Protein AF-A0AAF0Q3Y9-F1 (afdb_monomer_lite)

Secondary structure (DSSP, 8-state):
--TT--------PPPTTGGGS-HHHHHHHHHHHHHH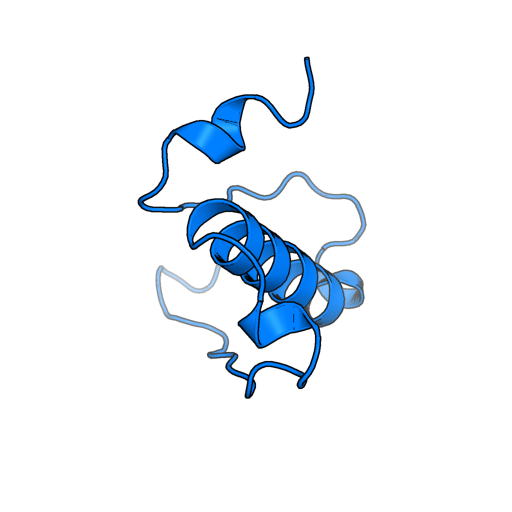HHHHHHTT-------S-GGGGGTT-

Foldseek 3Di:
DPPPDDPDDDDDDDDPVSVPDDPVVVVVVVVVVVCVVCVVVCVVPDDDDDDPDPVVVVVDD

InterPro domains:
  IPR041373 Reverse transcriptase, RNase H-like domain [PF17917] (4-59)
  IPR043502 DNA/RNA polymerase superfamily [SSF56672] (1-59)

Radius of gyration: 13.21 Å; chains: 1; bounding box: 28×20×31 Å

Stru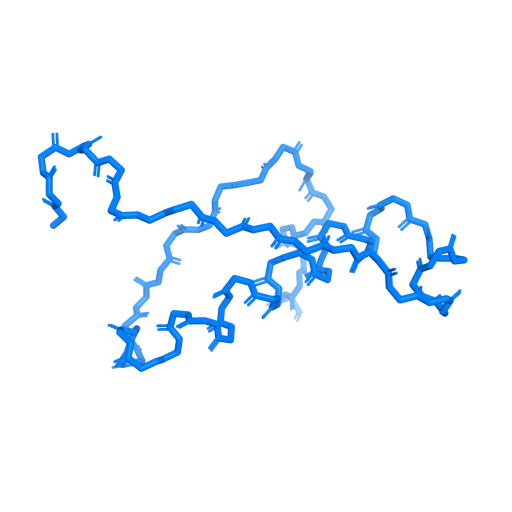cture (mmCIF, N/CA/C/O backbone):
data_AF-A0AAF0Q3Y9-F1
#
_entry.id   AF-A0AAF0Q3Y9-F1
#
loop_
_atom_site.group_PDB
_atom_site.id
_atom_site.type_symbol
_atom_site.label_atom_id
_atom_site.label_alt_id
_atom_site.label_comp_id
_atom_site.label_asym_id
_atom_site.label_entity_id
_atom_site.label_seq_id
_atom_site.pdbx_PDB_ins_code
_atom_site.Cartn_x
_atom_site.Cartn_y
_atom_site.Cartn_z
_atom_site.occupancy
_atom_site.B_iso_or_equiv
_atom_site.auth_seq_id
_atom_site.auth_comp_id
_atom_site.auth_asym_id
_atom_site.auth_atom_id
_atom_site.pdbx_PDB_model_num
ATOM 1 N N . MET A 1 1 ? -11.676 7.226 15.003 1.00 60.62 1 MET A N 1
ATOM 2 C CA . MET A 1 1 ? -10.321 7.597 14.526 1.00 60.62 1 MET A CA 1
ATOM 3 C C . MET A 1 1 ? -9.603 8.328 15.651 1.00 60.62 1 MET A C 1
ATOM 5 O O . MET A 1 1 ? -10.267 9.103 16.323 1.00 60.62 1 MET A O 1
ATOM 9 N N . GLN A 1 2 ? -8.315 8.064 15.900 1.00 67.38 2 GLN A N 1
ATOM 10 C CA . GLN A 1 2 ? -7.551 8.601 17.045 1.00 67.38 2 GLN A CA 1
ATOM 11 C C . GLN A 1 2 ? -7.311 10.127 16.962 1.00 67.38 2 GLN A C 1
ATOM 13 O O . GLN A 1 2 ? -6.173 10.553 16.855 1.00 67.38 2 GLN A O 1
ATOM 18 N N . GLU A 1 3 ? -8.351 10.969 16.977 1.00 82.44 3 GLU A N 1
ATOM 19 C CA . GLU A 1 3 ? -8.229 12.445 17.046 1.00 82.44 3 GLU A CA 1
ATOM 20 C C . GLU A 1 3 ? -7.295 13.062 15.979 1.00 82.44 3 GLU A C 1
ATOM 22 O O . GLU A 1 3 ? -6.606 14.046 16.230 1.00 82.44 3 GLU A O 1
ATOM 27 N N . GLY A 1 4 ? -7.207 12.454 14.790 1.00 79.69 4 GLY A N 1
ATOM 28 C CA . GLY A 1 4 ? -6.283 12.890 13.732 1.00 79.69 4 GLY A CA 1
ATOM 29 C C . GLY A 1 4 ? -4.814 12.489 13.933 1.00 79.69 4 GLY A C 1
ATOM 30 O O . GLY A 1 4 ? -3.968 12.857 13.122 1.00 79.69 4 GLY A O 1
ATOM 31 N N . LYS A 1 5 ? -4.489 11.713 14.972 1.00 84.62 5 LYS A N 1
ATOM 32 C CA . LYS A 1 5 ? -3.154 11.146 15.198 1.00 84.62 5 LYS A CA 1
ATOM 33 C C . LYS A 1 5 ? -2.935 9.923 14.314 1.00 84.62 5 LYS A C 1
ATOM 35 O O . LYS A 1 5 ? -3.829 9.094 14.126 1.00 84.62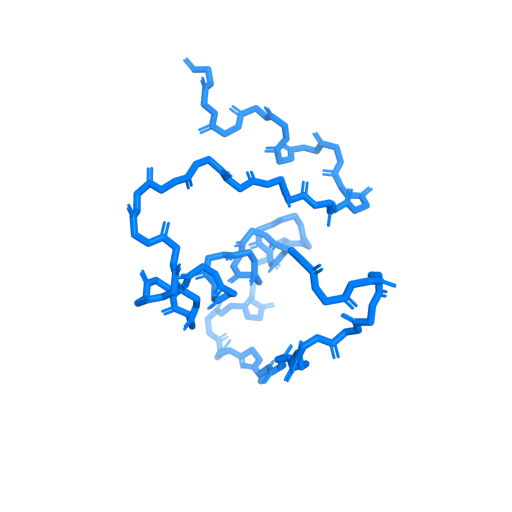 5 LYS A O 1
ATOM 40 N N . VAL A 1 6 ? -1.718 9.808 13.788 1.00 84.25 6 VAL A N 1
ATOM 41 C CA . VAL A 1 6 ? -1.315 8.661 12.975 1.00 84.25 6 VAL A CA 1
ATOM 42 C C . VAL A 1 6 ? -1.192 7.424 13.858 1.00 84.25 6 VAL A C 1
ATOM 44 O O . VAL A 1 6 ? -0.494 7.441 14.868 1.00 84.25 6 VAL A O 1
ATOM 47 N N . ILE A 1 7 ? -1.872 6.356 13.447 1.00 86.12 7 ILE A N 1
ATOM 48 C CA . ILE A 1 7 ? -1.938 5.087 14.181 1.00 86.12 7 ILE A CA 1
ATOM 49 C C . ILE A 1 7 ? -0.723 4.208 13.856 1.00 86.12 7 ILE A C 1
ATOM 51 O O . ILE A 1 7 ? -0.162 3.555 14.731 1.00 86.12 7 ILE A O 1
ATOM 55 N N . PHE A 1 8 ? -0.320 4.176 12.582 1.00 86.81 8 PHE A N 1
ATOM 56 C CA . PHE A 1 8 ? 0.755 3.316 12.097 1.00 86.81 8 PHE A CA 1
ATOM 57 C C . PHE A 1 8 ? 1.324 3.831 10.773 1.00 86.81 8 PHE A C 1
ATOM 59 O O . PHE A 1 8 ? 0.590 4.337 9.922 1.00 86.81 8 PHE A O 1
ATOM 66 N N . TYR A 1 9 ? 2.632 3.647 10.598 1.00 89.44 9 TYR A N 1
ATOM 67 C CA . TYR A 1 9 ? 3.345 3.900 9.351 1.00 89.44 9 TYR A CA 1
ATOM 68 C C . TYR A 1 9 ? 3.811 2.574 8.759 1.00 89.44 9 TYR A C 1
ATOM 70 O O . TYR A 1 9 ? 4.395 1.748 9.458 1.00 89.44 9 TYR A O 1
ATOM 78 N N . ALA A 1 10 ? 3.586 2.389 7.460 1.00 89.25 10 ALA A N 1
ATOM 79 C CA . ALA A 1 10 ? 3.965 1.183 6.738 1.00 89.25 10 ALA A CA 1
ATOM 80 C C . ALA A 1 10 ? 4.789 1.545 5.506 1.00 89.25 10 ALA A C 1
ATOM 82 O O . ALA A 1 10 ? 4.392 2.404 4.722 1.00 89.25 10 ALA A O 1
ATOM 83 N N . SER A 1 11 ? 5.900 0.849 5.292 1.00 90.31 11 SER A N 1
ATOM 84 C CA . SER A 1 11 ? 6.661 0.929 4.048 1.00 90.31 11 SER A CA 1
ATOM 85 C C . SER A 1 11 ? 7.312 -0.417 3.747 1.00 90.31 11 SER A C 1
ATOM 87 O O . SER A 1 11 ? 7.527 -1.241 4.639 1.00 90.31 11 SER A O 1
ATOM 89 N N . ARG A 1 12 ? 7.600 -0.674 2.469 1.00 91.88 12 ARG A N 1
ATOM 90 C CA . ARG A 1 12 ? 8.346 -1.861 2.043 1.00 91.88 12 ARG A CA 1
ATOM 91 C C . ARG A 1 12 ? 9.198 -1.559 0.822 1.00 91.88 12 ARG A C 1
ATOM 93 O O . ARG A 1 12 ? 8.878 -0.664 0.045 1.00 91.88 12 ARG A O 1
ATOM 100 N N . LYS A 1 13 ? 10.249 -2.355 0.626 1.00 92.31 13 LYS A N 1
ATOM 101 C CA . LYS A 1 13 ? 11.013 -2.351 -0.625 1.00 92.31 13 LYS A CA 1
ATOM 102 C C . LYS A 1 13 ? 10.180 -2.960 -1.757 1.00 92.31 13 LYS A C 1
ATOM 104 O O . LYS A 1 13 ? 9.401 -3.894 -1.534 1.00 92.31 13 LYS A O 1
ATOM 109 N N . LEU A 1 14 ? 10.381 -2.433 -2.961 1.00 92.12 14 LEU A N 1
ATOM 110 C CA . LEU A 1 14 ? 9.819 -2.994 -4.184 1.00 92.12 14 LEU A CA 1
ATOM 111 C C . LEU A 1 14 ? 10.459 -4.349 -4.476 1.00 92.12 14 LEU A C 1
ATOM 113 O O . LEU A 1 14 ? 11.659 -4.551 -4.272 1.00 92.12 14 LEU A O 1
ATOM 117 N N . LYS A 1 15 ? 9.644 -5.290 -4.943 1.00 91.25 15 LYS A N 1
ATOM 118 C CA . LYS A 1 15 ? 10.126 -6.576 -5.441 1.00 91.25 15 LYS A CA 1
ATOM 119 C C . LYS A 1 15 ? 10.766 -6.390 -6.821 1.00 91.25 15 LYS A C 1
ATOM 121 O O . LYS A 1 15 ? 10.367 -5.483 -7.547 1.00 91.25 15 LYS A O 1
ATOM 126 N N . PRO A 1 16 ? 11.678 -7.283 -7.245 1.00 92.81 16 PRO A N 1
ATOM 127 C CA . PRO A 1 16 ? 12.362 -7.157 -8.534 1.00 92.81 16 PRO A CA 1
ATOM 128 C C . PRO A 1 16 ? 11.437 -7.015 -9.752 1.00 92.81 16 PRO A C 1
ATOM 130 O O . PRO A 1 16 ? 11.788 -6.330 -10.701 1.00 92.81 16 PRO A O 1
ATOM 133 N N . HIS A 1 17 ? 10.245 -7.622 -9.724 1.00 89.12 17 HIS A N 1
ATOM 134 C CA . HIS A 1 17 ? 9.259 -7.473 -10.801 1.00 89.12 17 HIS A CA 1
ATOM 135 C C . HIS A 1 17 ? 8.483 -6.153 -10.730 1.00 89.12 17 HIS A C 1
ATOM 137 O O . HIS A 1 17 ? 8.132 -5.614 -11.772 1.00 89.12 17 HIS A O 1
ATOM 143 N N . GLU A 1 18 ? 8.245 -5.627 -9.523 1.00 88.62 18 GLU A N 1
ATOM 144 C CA . GLU A 1 18 ? 7.543 -4.354 -9.317 1.00 88.62 18 GLU A CA 1
ATOM 145 C C . GLU A 1 18 ? 8.396 -3.182 -9.815 1.00 88.62 18 GLU A C 1
ATOM 147 O O . GLU A 1 18 ? 7.852 -2.186 -10.264 1.00 88.62 18 GLU A O 1
ATOM 152 N N . LEU A 1 19 ? 9.728 -3.316 -9.817 1.00 90.25 19 LEU A N 1
ATOM 153 C CA . LEU A 1 19 ? 10.644 -2.295 -10.343 1.00 90.25 19 LEU A CA 1
ATOM 154 C C . LEU A 1 19 ? 10.411 -1.951 -11.820 1.00 90.25 19 LEU A C 1
ATOM 156 O O . LEU A 1 19 ? 10.786 -0.865 -12.246 1.00 90.25 19 LEU A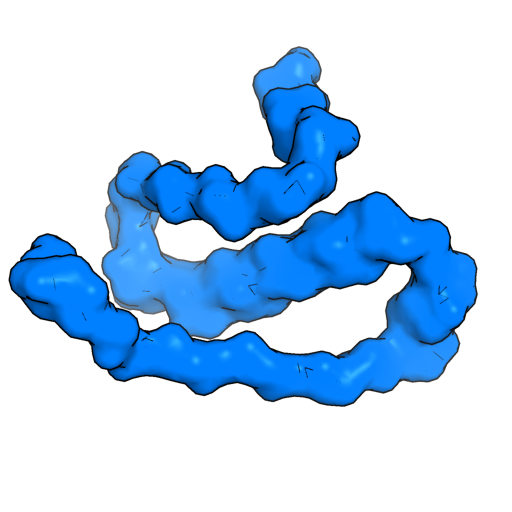 O 1
ATOM 160 N N . ASN A 1 20 ? 9.811 -2.859 -12.590 1.00 92.06 20 ASN A N 1
ATOM 161 C CA . ASN A 1 20 ? 9.518 -2.633 -14.005 1.00 92.06 20 ASN A CA 1
ATOM 162 C C . ASN A 1 20 ? 8.142 -1.989 -14.230 1.00 92.06 20 ASN A C 1
ATOM 164 O O . ASN A 1 20 ? 7.769 -1.743 -15.376 1.00 92.06 20 ASN A O 1
ATOM 168 N N . TYR A 1 21 ? 7.364 -1.763 -13.170 1.00 88.94 21 TYR A N 1
ATOM 169 C CA . TYR A 1 21 ? 6.038 -1.175 -13.289 1.00 88.94 21 TYR A CA 1
ATOM 170 C C . TYR A 1 21 ? 6.112 0.347 -13.462 1.00 88.94 21 TYR A C 1
ATOM 172 O O . TYR A 1 21 ? 6.952 1.003 -12.837 1.00 88.94 21 TYR A O 1
ATOM 180 N N . PRO A 1 22 ? 5.218 0.933 -14.278 1.00 88.69 22 PRO A N 1
ATOM 181 C CA . PRO A 1 22 ? 5.002 2.373 -14.302 1.00 88.69 22 PRO A CA 1
ATOM 182 C C . PRO A 1 22 ? 4.687 2.927 -12.905 1.00 88.69 22 PRO A C 1
ATOM 184 O O . PRO A 1 22 ? 4.124 2.237 -12.056 1.00 88.69 22 PRO A O 1
ATOM 187 N N . THR A 1 23 ? 4.988 4.207 -12.672 1.00 86.75 23 THR A N 1
ATOM 188 C CA . THR A 1 23 ? 4.759 4.877 -11.376 1.00 86.75 23 THR A CA 1
ATOM 189 C C . TH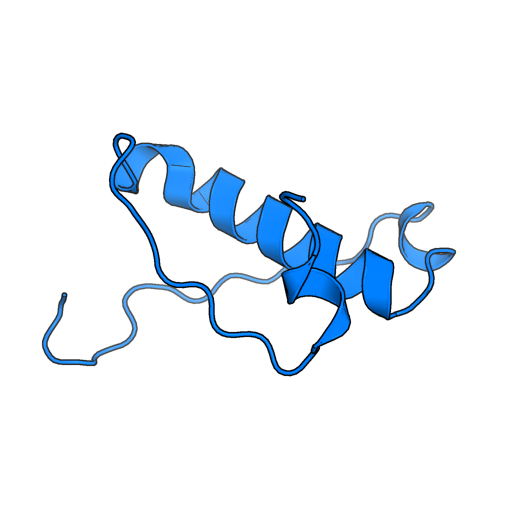R A 1 23 ? 3.316 4.748 -10.882 1.00 86.75 23 THR A C 1
ATOM 191 O O . THR A 1 23 ? 3.096 4.505 -9.700 1.00 86.75 23 THR A O 1
ATOM 194 N N . HIS A 1 24 ? 2.342 4.829 -11.788 1.00 83.38 24 HIS A N 1
ATOM 195 C CA . HIS A 1 24 ? 0.924 4.667 -11.458 1.00 83.38 24 HIS A CA 1
ATOM 196 C C . HIS A 1 24 ? 0.596 3.272 -10.891 1.00 83.38 24 HIS A C 1
ATOM 198 O O . HIS A 1 24 ? -0.107 3.145 -9.887 1.00 83.38 24 HIS A O 1
ATOM 204 N N . ASP A 1 25 ? 1.164 2.218 -11.476 1.00 85.19 25 ASP A N 1
ATOM 205 C CA . ASP A 1 25 ? 0.983 0.846 -10.995 1.00 85.19 25 ASP A CA 1
ATOM 206 C C . ASP A 1 25 ? 1.706 0.624 -9.657 1.00 85.19 25 ASP A C 1
ATOM 208 O O . ASP A 1 25 ? 1.218 -0.103 -8.789 1.00 85.19 25 ASP A O 1
ATOM 212 N N . LEU A 1 26 ? 2.849 1.285 -9.442 1.00 88.50 26 LEU A N 1
ATOM 213 C CA . LEU A 1 26 ? 3.572 1.243 -8.167 1.00 88.50 26 LEU A CA 1
ATOM 214 C C . LEU A 1 26 ? 2.767 1.853 -7.014 1.00 88.50 26 LEU A C 1
ATOM 216 O O . LEU A 1 26 ? 2.734 1.292 -5.915 1.00 88.50 26 LEU A O 1
ATOM 220 N N . GLU A 1 27 ? 2.090 2.971 -7.256 1.00 87.31 27 GLU A N 1
ATOM 221 C CA . GLU A 1 27 ? 1.181 3.578 -6.281 1.00 87.31 27 GLU A CA 1
ATOM 222 C C . GLU A 1 27 ? 0.003 2.647 -5.973 1.00 87.31 27 GLU A C 1
ATOM 224 O O . GLU A 1 27 ? -0.360 2.465 -4.807 1.00 87.31 27 GLU A O 1
ATOM 229 N N . PHE A 1 28 ? -0.554 1.980 -6.990 1.00 86.62 28 PHE A N 1
ATOM 230 C CA . PHE A 1 28 ? -1.607 0.991 -6.771 1.00 86.62 28 PHE A CA 1
ATOM 231 C C . PHE A 1 28 ? -1.124 -0.170 -5.895 1.00 86.62 28 PHE A C 1
ATOM 233 O O . PHE A 1 28 ? -1.786 -0.566 -4.931 1.00 86.62 28 PHE A O 1
ATOM 240 N N . VAL A 1 29 ? 0.074 -0.682 -6.171 1.00 89.94 29 VAL A N 1
ATOM 241 C CA . VAL A 1 29 ? 0.720 -1.727 -5.371 1.00 89.94 29 VAL A CA 1
ATOM 242 C C . VAL A 1 29 ? 0.926 -1.279 -3.917 1.00 89.94 29 VAL A C 1
ATOM 244 O O . VAL A 1 29 ? 0.776 -2.098 -2.999 1.00 89.94 29 VAL A O 1
ATOM 247 N N . AL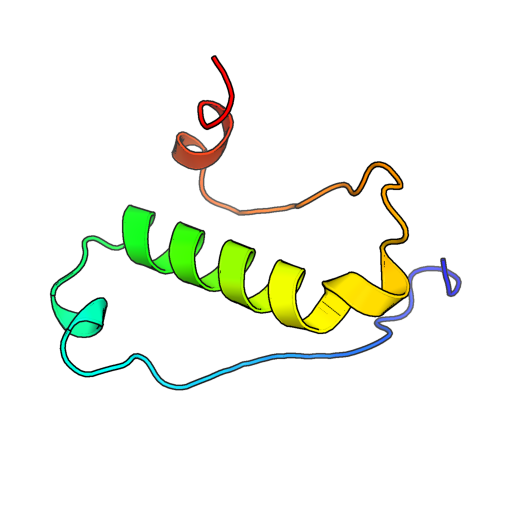A A 1 30 ? 1.229 -0.000 -3.678 1.00 89.12 30 ALA A N 1
ATOM 248 C CA . ALA A 1 30 ? 1.337 0.565 -2.334 1.00 89.12 30 ALA A CA 1
ATOM 249 C C . ALA A 1 30 ? -0.018 0.582 -1.604 1.00 89.12 30 ALA A C 1
ATOM 251 O O . ALA A 1 30 ? -0.085 0.189 -0.435 1.00 89.12 30 ALA A O 1
ATOM 252 N N . ILE A 1 31 ? -1.109 0.935 -2.293 1.00 88.19 31 ILE A N 1
ATOM 253 C CA . ILE A 1 31 ? -2.469 0.882 -1.734 1.00 88.19 31 ILE A CA 1
ATOM 254 C C . ILE A 1 31 ? -2.859 -0.554 -1.376 1.00 88.19 31 ILE A C 1
ATOM 256 O O . ILE A 1 31 ? -3.293 -0.817 -0.254 1.00 88.19 31 ILE A O 1
ATOM 260 N N . VAL A 1 32 ? -2.656 -1.506 -2.292 1.00 89.19 32 VAL A N 1
ATOM 261 C CA . VAL A 1 32 ? -2.948 -2.928 -2.044 1.00 89.19 32 VAL A CA 1
ATOM 262 C C . VAL A 1 32 ? -2.142 -3.452 -0.853 1.00 89.19 32 VAL A C 1
ATOM 264 O O . VAL A 1 32 ? -2.652 -4.234 -0.049 1.00 89.19 32 VAL A O 1
ATOM 267 N N . PHE A 1 33 ? -0.887 -3.023 -0.710 1.00 91.12 33 PHE A N 1
ATOM 268 C CA . PHE A 1 33 ? -0.056 -3.375 0.438 1.00 91.12 33 PHE A CA 1
ATOM 269 C C . PHE A 1 33 ? -0.615 -2.819 1.753 1.00 91.12 33 PHE A C 1
ATOM 271 O O . PHE A 1 33 ? -0.742 -3.578 2.716 1.00 91.12 33 PHE A O 1
ATOM 278 N N . ALA A 1 34 ? -1.006 -1.542 1.786 1.00 89.25 34 ALA A N 1
ATOM 279 C CA . ALA A 1 34 ? -1.637 -0.946 2.959 1.00 89.25 34 ALA A CA 1
ATOM 280 C C . ALA A 1 34 ? -2.933 -1.690 3.322 1.00 89.25 34 ALA A C 1
ATOM 282 O O . ALA A 1 34 ? -3.087 -2.135 4.457 1.00 89.25 34 ALA A O 1
ATOM 283 N N . LEU A 1 35 ? -3.821 -1.935 2.357 1.00 87.81 35 LEU A N 1
ATOM 284 C CA . LEU A 1 35 ? -5.076 -2.655 2.595 1.00 87.81 35 LEU A CA 1
ATOM 285 C C . LEU A 1 35 ? -4.856 -4.075 3.129 1.00 87.81 35 LEU A C 1
ATOM 287 O O . LEU A 1 35 ? -5.608 -4.524 3.988 1.00 87.81 35 LEU A O 1
ATOM 291 N N . LYS A 1 36 ? -3.807 -4.778 2.683 1.00 89.69 36 LYS A N 1
ATOM 292 C CA . LYS A 1 36 ? -3.447 -6.095 3.233 1.00 89.69 36 LYS A CA 1
ATOM 293 C C . LYS A 1 36 ? -3.034 -6.026 4.701 1.00 89.69 36 LYS A C 1
ATOM 295 O O . LYS A 1 36 ? -3.423 -6.910 5.457 1.00 89.69 36 LYS A O 1
ATOM 300 N N . ILE A 1 37 ? -2.280 -4.999 5.099 1.00 89.06 37 ILE A N 1
ATOM 301 C CA . ILE A 1 37 ? -1.895 -4.782 6.503 1.00 89.06 37 ILE A CA 1
ATOM 302 C C . ILE A 1 37 ? -3.116 -4.439 7.345 1.00 89.06 37 ILE A C 1
ATOM 304 O O . ILE A 1 37 ? -3.245 -4.928 8.455 1.00 89.06 37 ILE A O 1
ATOM 308 N N . TRP A 1 38 ? -4.009 -3.602 6.829 1.00 86.62 38 TRP A N 1
ATOM 309 C CA . TRP A 1 38 ? -5.167 -3.128 7.578 1.00 86.62 38 TRP A CA 1
ATOM 310 C C . TRP A 1 38 ? -6.387 -4.046 7.463 1.00 86.62 38 TRP A C 1
ATOM 312 O O . TRP A 1 38 ? -7.407 -3.764 8.082 1.00 86.62 38 TRP A O 1
ATOM 322 N N . ARG A 1 39 ? -6.305 -5.158 6.720 1.00 84.94 39 ARG A N 1
ATOM 323 C CA . ARG A 1 39 ? -7.443 -6.049 6.436 1.00 84.94 39 ARG A CA 1
ATOM 324 C C . ARG A 1 39 ? -8.159 -6.518 7.701 1.00 84.94 39 ARG A C 1
ATOM 326 O O . ARG A 1 39 ? -9.383 -6.541 7.723 1.00 84.94 39 ARG A O 1
ATOM 333 N N . HIS A 1 40 ? -7.413 -6.876 8.745 1.00 83.06 40 HIS A N 1
ATOM 334 C CA . HIS A 1 40 ? -7.988 -7.332 10.016 1.00 83.06 40 HIS A CA 1
ATOM 335 C C . HIS A 1 40 ? -8.570 -6.202 10.868 1.00 83.06 40 HIS A C 1
ATOM 337 O O . HIS A 1 40 ? -9.335 -6.481 11.779 1.00 83.06 40 HIS A O 1
ATOM 343 N N . TYR A 1 41 ? -8.230 -4.944 10.582 1.00 80.56 41 TYR A N 1
ATOM 344 C CA . TYR A 1 41 ? -8.819 -3.773 11.236 1.00 80.56 41 TYR A CA 1
ATOM 345 C C . TYR A 1 41 ? -9.991 -3.185 10.452 1.00 80.56 41 TYR A C 1
ATOM 347 O O . TYR A 1 41 ? -10.830 -2.506 11.036 1.00 80.56 41 TYR A O 1
ATOM 355 N N . LEU A 1 42 ? -10.032 -3.411 9.138 1.00 78.56 42 LEU A N 1
ATOM 356 C CA . LEU A 1 42 ? -11.000 -2.781 8.251 1.00 78.56 42 LEU A CA 1
ATOM 357 C C . LEU A 1 42 ? -12.368 -3.464 8.246 1.00 78.56 42 LEU A C 1
ATOM 359 O O . LEU A 1 42 ? -13.273 -2.831 7.738 1.00 78.56 42 LEU A O 1
ATOM 363 N N . PHE A 1 43 ? -12.534 -4.680 8.798 1.00 72.38 43 PHE A N 1
ATOM 364 C CA . PHE A 1 43 ? -13.817 -5.391 9.033 1.00 72.38 43 PHE A CA 1
ATOM 365 C C . PHE A 1 43 ? -14.952 -5.123 8.011 1.00 72.38 43 PHE A C 1
ATOM 367 O O . PHE A 1 43 ? -16.115 -5.055 8.384 1.00 72.38 43 PHE A O 1
ATOM 374 N N . GLU A 1 44 ? -14.617 -4.984 6.722 1.00 66.88 44 GLU A N 1
ATOM 375 C CA . GLU A 1 44 ? -15.552 -4.659 5.623 1.00 66.88 44 GLU A CA 1
ATOM 376 C C . GLU A 1 44 ? -16.216 -3.267 5.684 1.00 66.88 44 GLU A C 1
ATOM 378 O O . GLU A 1 44 ? -17.090 -2.946 4.879 1.00 66.88 44 GLU A O 1
ATOM 383 N N . GLU A 1 45 ? -15.747 -2.394 6.567 1.00 77.00 45 GLU A N 1
ATOM 384 C CA . GLU A 1 45 ? -16.156 -0.998 6.638 1.00 77.00 45 GLU A CA 1
ATOM 385 C C . GLU A 1 45 ? -15.548 -0.162 5.506 1.00 77.00 45 GLU A C 1
ATOM 387 O O . GLU A 1 45 ? -14.430 -0.387 5.022 1.00 77.00 45 GLU A O 1
ATOM 392 N N . LYS A 1 46 ? -16.292 0.866 5.087 1.00 79.31 46 LYS A N 1
ATOM 393 C CA . LYS A 1 46 ? -15.830 1.796 4.052 1.00 79.31 46 LYS A CA 1
ATOM 394 C C . LYS A 1 46 ? -14.627 2.583 4.571 1.00 79.31 46 LYS A C 1
ATOM 396 O O . LYS A 1 46 ? -14.705 3.250 5.600 1.00 79.31 46 LYS A O 1
ATOM 401 N N . CYS A 1 47 ? -13.523 2.558 3.825 1.00 80.56 47 CYS A N 1
ATOM 402 C CA . CYS A 1 47 ? -12.336 3.354 4.123 1.00 80.56 47 CYS A CA 1
ATOM 403 C C . CYS A 1 47 ? -12.105 4.436 3.065 1.00 80.56 47 CYS A C 1
ATOM 405 O O . CYS A 1 47 ? -12.357 4.242 1.876 1.00 80.56 47 CYS A O 1
ATOM 407 N N . HIS A 1 48 ? -11.612 5.589 3.514 1.00 83.50 48 HIS A N 1
ATOM 408 C CA . HIS A 1 48 ? -11.194 6.675 2.637 1.00 83.50 48 HIS A CA 1
ATOM 409 C C . HIS A 1 48 ? -9.688 6.584 2.410 1.00 83.50 48 HIS A C 1
ATOM 411 O O . HIS A 1 48 ? -8.907 6.650 3.359 1.00 83.50 48 HIS A O 1
ATOM 417 N N . ILE A 1 49 ? -9.294 6.435 1.148 1.00 83.94 49 ILE A N 1
ATOM 418 C CA . ILE A 1 49 ? -7.894 6.386 0.731 1.00 83.94 49 ILE A CA 1
ATOM 419 C C . ILE A 1 49 ? -7.569 7.715 0.061 1.00 83.94 49 ILE A C 1
ATOM 421 O O . ILE A 1 49 ? -8.235 8.116 -0.894 1.00 83.94 49 ILE A O 1
ATOM 425 N N . PHE A 1 50 ? -6.544 8.392 0.567 1.00 84.50 50 PHE A N 1
ATOM 426 C CA . PHE A 1 50 ? -6.031 9.627 -0.008 1.00 84.50 50 PHE A CA 1
ATOM 427 C C . PHE A 1 50 ? -4.717 9.313 -0.720 1.00 84.50 50 PHE A C 1
ATOM 429 O O . PHE A 1 50 ? -3.776 8.818 -0.105 1.00 84.50 50 PHE A O 1
ATOM 436 N N . THR A 1 51 ? -4.676 9.575 -2.021 1.00 84.88 51 THR A N 1
ATOM 437 C CA . THR A 1 51 ? -3.492 9.446 -2.875 1.00 84.88 51 THR A CA 1
ATOM 438 C C . THR A 1 51 ? -3.367 10.719 -3.702 1.00 84.88 51 THR A C 1
ATOM 440 O O . THR A 1 51 ? -4.367 11.349 -4.053 1.00 84.88 51 THR A O 1
ATOM 443 N N . ASP A 1 52 ? -2.134 11.117 -3.976 1.00 81.75 52 ASP A N 1
ATOM 444 C CA . ASP A 1 52 ? -1.774 12.228 -4.850 1.00 81.75 52 ASP A CA 1
ATOM 445 C C . ASP A 1 52 ? -2.052 11.937 -6.336 1.00 81.75 52 ASP A C 1
ATOM 447 O O . ASP A 1 52 ? -2.080 12.863 -7.152 1.00 81.75 52 ASP A O 1
ATOM 451 N N . HIS A 1 53 ? -2.350 10.683 -6.689 1.00 75.56 53 HIS A N 1
ATOM 452 C CA . HIS A 1 53 ? -2.513 10.266 -8.071 1.00 75.56 53 HIS A CA 1
ATOM 453 C C . HIS A 1 53 ? -3.971 10.057 -8.498 1.00 75.56 53 HIS A C 1
ATOM 455 O O . HIS A 1 53 ? -4.691 9.168 -8.036 1.00 75.56 53 HIS A O 1
ATOM 461 N N . LYS A 1 54 ? -4.414 10.868 -9.466 1.00 70.12 54 LYS A N 1
ATOM 462 C CA . LYS A 1 54 ? -5.813 10.906 -9.935 1.00 70.12 54 LYS A CA 1
ATOM 463 C C . LYS A 1 54 ? -6.258 9.648 -10.687 1.00 70.12 54 LYS A C 1
ATOM 465 O O . LYS A 1 54 ? -7.455 9.371 -10.734 1.00 70.12 54 LYS A O 1
ATOM 470 N N . SER A 1 55 ? -5.334 8.899 -11.279 1.00 64.38 55 SER A N 1
ATOM 471 C CA . SER A 1 55 ? -5.639 7.756 -12.155 1.00 64.38 55 SER A CA 1
ATOM 472 C C . SER A 1 55 ? -6.231 6.565 -11.391 1.00 64.38 55 SER A C 1
ATOM 474 O O . SER A 1 55 ? -6.955 5.756 -11.960 1.00 64.38 55 SER A O 1
ATOM 476 N N . LEU A 1 56 ? -6.013 6.502 -10.073 1.00 65.56 56 LEU A N 1
ATOM 477 C CA . LEU A 1 56 ? -6.566 5.470 -9.188 1.00 65.56 56 LEU A CA 1
ATOM 478 C C . LEU A 1 56 ? -8.047 5.702 -8.845 1.00 65.56 56 LEU A C 1
ATOM 480 O O . LEU A 1 56 ? -8.689 4.842 -8.249 1.00 65.56 56 LEU A O 1
ATOM 484 N N . LYS A 1 57 ? -8.627 6.834 -9.263 1.00 64.69 57 LYS A N 1
ATOM 485 C CA . LYS A 1 57 ? -10.051 7.140 -9.068 1.00 64.69 57 LYS A CA 1
ATOM 486 C C . LYS A 1 57 ? -10.981 6.209 -9.863 1.00 64.69 57 LYS A C 1
ATOM 488 O O . LYS A 1 57 ? -12.140 6.064 -9.491 1.00 64.69 57 LYS A O 1
ATOM 493 N N . TYR A 1 58 ? -10.484 5.585 -10.933 1.00 63.91 58 TYR A N 1
ATOM 494 C CA . TYR A 1 58 ? -11.295 4.816 -11.888 1.00 63.91 58 TYR A CA 1
ATOM 495 C C . TYR A 1 58 ? -11.261 3.298 -11.680 1.00 63.91 58 TYR A C 1
ATOM 497 O O . TYR A 1 58 ? -11.830 2.567 -12.482 1.00 63.91 58 TYR A O 1
ATOM 505 N N . LEU A 1 59 ? -10.642 2.814 -10.598 1.00 63.78 59 LEU A N 1
ATOM 506 C CA . LEU A 1 59 ? -10.486 1.381 -10.299 1.00 63.78 59 LEU A CA 1
ATOM 507 C C . LEU A 1 59 ? -11.804 0.612 -10.059 1.00 63.78 59 LEU A C 1
ATOM 509 O O . LEU A 1 59 ? -11.763 -0.593 -9.834 1.00 63.78 59 LEU A O 1
ATOM 513 N N . GLY A 1 60 ? -12.955 1.285 -10.085 1.00 53.62 60 GLY A N 1
ATOM 514 C CA . GLY A 1 60 ? -14.273 0.694 -9.840 1.00 53.62 60 GLY A CA 1
ATOM 515 C C . GLY A 1 60 ? -15.383 1.235 -10.743 1.00 53.62 60 GLY A C 1
ATOM 516 O O . GLY A 1 60 ? -16.517 1.331 -10.280 1.00 53.62 60 GLY A O 1
ATOM 517 N N . THR A 1 61 ? -15.055 1.624 -11.981 1.00 45.66 61 THR A N 1
ATOM 518 C CA . THR A 1 61 ? -16.063 1.728 -13.059 1.00 45.66 61 THR A CA 1
ATOM 519 C C . THR A 1 61 ? -16.154 0.383 -13.756 1.00 45.66 61 THR A C 1
ATOM 521 O O . THR A 1 61 ? -17.290 -0.072 -13.995 1.00 45.66 61 THR A O 1
#

pLDDT: mean 81.9, std 10.44, range [45.66, 92.81]

Organism: Solanum verrucosum (NCBI:txid315347)

Sequence (61 aa):
MQEGKVIFYASRKLKPHELNYPTHDLEFVAIVFALKIWRHYLFEEKCHIFTDHKSLKYLGT